Protein AF-A0A443L6I3-F1 (afdb_monomer_lite)

pLDDT: mean 90.8, std 10.79, range [39.16, 97.94]

Secondary structure (DSSP, 8-state):
-PPP-EEEEEEEETTEEEEEEE-TTTTSSEEEEEGGG-TT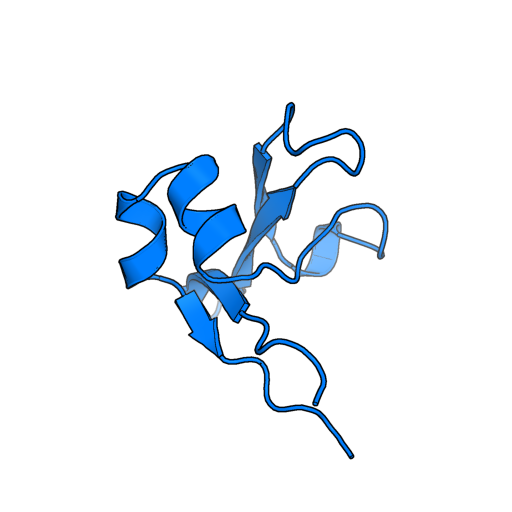SSB--B-HHHHHHHHGGGGGGEEEPP---

InterPro domains:
  IPR012865 Protein of unknown function DUF1642 [PF07852] (3-66)

Organism: NCBI:txid1358

Structure (mmCIF, N/CA/C/O backbone):
data_AF-A0A443L6I3-F1
#
_entry.id   AF-A0A443L6I3-F1
#
loop_
_atom_site.group_PDB
_atom_site.id
_atom_site.type_symbol
_atom_site.label_atom_id
_atom_site.label_alt_id
_atom_site.label_comp_id
_atom_site.label_asym_id
_atom_site.label_entity_id
_atom_site.label_seq_id
_atom_site.pdbx_PDB_ins_code
_atom_site.Cartn_x
_atom_site.Cartn_y
_atom_site.Cartn_z
_atom_site.occupancy
_atom_site.B_iso_or_equiv
_atom_site.auth_seq_id
_atom_site.auth_comp_id
_atom_site.auth_asym_id
_atom_site.auth_atom_id
_atom_site.pdbx_PDB_model_num
ATOM 1 N N . MET A 1 1 ? -4.630 -1.304 21.292 1.00 59.09 1 MET A N 1
ATOM 2 C CA . MET A 1 1 ? -4.540 -2.181 20.110 1.00 59.09 1 MET A CA 1
ATOM 3 C C . MET A 1 1 ? -4.066 -1.295 18.985 1.00 59.09 1 MET A C 1
ATOM 5 O O . MET A 1 1 ? -4.681 -0.251 18.797 1.00 59.09 1 MET A O 1
ATOM 9 N N . SER A 1 2 ? -2.945 -1.629 18.351 1.00 76.69 2 SER A N 1
ATOM 10 C CA . SER A 1 2 ? -2.527 -0.939 17.131 1.00 76.69 2 SER A C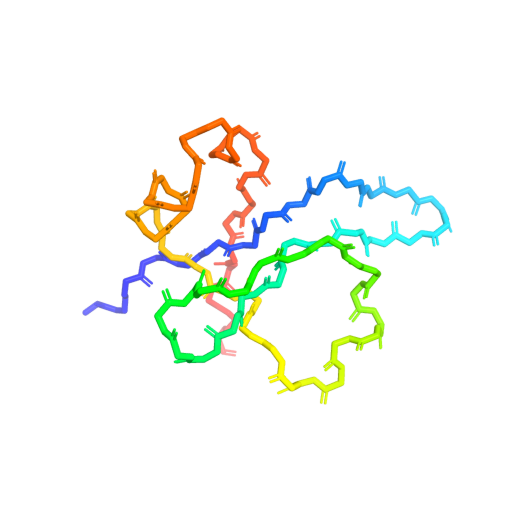A 1
ATOM 11 C C . SER A 1 2 ? -3.608 -1.136 16.069 1.00 76.69 2 SER A C 1
ATOM 13 O O . SER A 1 2 ? -4.256 -2.184 16.026 1.00 76.69 2 SER A O 1
ATOM 15 N N . GLU A 1 3 ? -3.878 -0.099 15.283 1.00 86.00 3 GLU A N 1
ATOM 16 C CA . GLU A 1 3 ? -4.842 -0.191 14.192 1.00 86.00 3 GLU A CA 1
ATOM 17 C C . GLU A 1 3 ? -4.276 -1.090 13.090 1.00 86.00 3 GLU A C 1
ATOM 19 O O . GLU A 1 3 ? -3.102 -0.965 12.743 1.00 86.00 3 GLU A O 1
ATOM 24 N N . LYS A 1 4 ? -5.099 -2.002 12.557 1.00 93.44 4 LYS A N 1
ATOM 25 C CA . LYS A 1 4 ? -4.660 -2.968 11.547 1.00 93.44 4 LYS A CA 1
ATOM 26 C C . LYS A 1 4 ? -4.188 -2.241 10.285 1.00 93.44 4 LYS A C 1
ATOM 28 O O . LYS A 1 4 ? -4.923 -1.414 9.739 1.00 93.44 4 LYS A O 1
ATOM 33 N N . LYS A 1 5 ? -2.980 -2.573 9.828 1.00 95.75 5 LYS A N 1
ATOM 34 C CA . LYS A 1 5 ? -2.352 -1.991 8.639 1.00 95.75 5 LYS A CA 1
ATOM 35 C C . LYS A 1 5 ? -2.356 -2.961 7.461 1.00 95.75 5 LYS A C 1
ATOM 37 O O . LYS A 1 5 ? -2.427 -4.179 7.627 1.00 95.75 5 LYS A O 1
ATOM 42 N N . TYR A 1 6 ? -2.294 -2.378 6.274 1.00 97.25 6 TYR A N 1
ATOM 43 C CA . TYR A 1 6 ? -2.329 -3.060 4.994 1.00 97.25 6 TYR A CA 1
ATOM 44 C C . TYR A 1 6 ? -1.305 -2.436 4.050 1.00 97.25 6 TYR A C 1
ATOM 46 O O . TYR A 1 6 ? -1.093 -1.222 4.072 1.00 97.25 6 TYR A O 1
ATOM 54 N N . GLU A 1 7 ? -0.731 -3.267 3.194 1.00 97.31 7 GLU A N 1
ATOM 55 C CA . GLU A 1 7 ? -0.092 -2.849 1.947 1.00 97.31 7 GLU A CA 1
ATOM 56 C C . GLU A 1 7 ? -1.117 -2.962 0.819 1.00 97.31 7 GLU A C 1
ATOM 58 O O . GLU A 1 7 ? -2.031 -3.783 0.890 1.00 97.31 7 GLU A O 1
ATOM 63 N N . VAL A 1 8 ? -0.993 -2.153 -0.230 1.00 97.81 8 VAL A N 1
ATOM 64 C CA . VAL A 1 8 ? -1.868 -2.249 -1.408 1.00 97.81 8 VAL A CA 1
ATOM 65 C C . VAL A 1 8 ? -1.034 -2.759 -2.574 1.00 97.81 8 VAL A C 1
ATOM 67 O O . VAL A 1 8 ? -0.220 -2.015 -3.119 1.00 97.81 8 VAL A O 1
ATOM 70 N N . GLU A 1 9 ? -1.225 -4.027 -2.930 1.00 97.56 9 GLU A N 1
ATOM 71 C CA . GLU A 1 9 ? -0.389 -4.764 -3.882 1.00 97.56 9 GLU A CA 1
ATOM 72 C C . GLU A 1 9 ? -1.059 -4.841 -5.259 1.00 97.56 9 GLU A C 1
ATOM 74 O O . GLU A 1 9 ? -1.980 -5.625 -5.486 1.00 97.56 9 GLU A O 1
ATOM 79 N N . PHE A 1 10 ? -0.604 -4.010 -6.199 1.00 96.50 10 PHE A N 1
ATOM 80 C CA . PHE A 1 10 ? -1.177 -3.962 -7.549 1.00 96.50 10 PHE A CA 1
ATOM 81 C C . PHE A 1 10 ? -0.640 -5.060 -8.465 1.00 96.50 10 PHE A C 1
ATOM 83 O O . PHE A 1 10 ? -1.347 -5.508 -9.370 1.00 96.50 10 PHE A O 1
ATOM 90 N N . LEU A 1 11 ? 0.609 -5.475 -8.255 1.00 95.94 11 LEU A N 1
ATOM 91 C CA . LEU A 1 11 ? 1.245 -6.551 -9.002 1.00 95.94 11 LEU A CA 1
ATOM 92 C C . LEU A 1 11 ? 2.265 -7.255 -8.113 1.00 95.94 11 LEU A C 1
ATOM 94 O O . LEU A 1 11 ? 3.028 -6.597 -7.412 1.00 95.94 11 LEU A O 1
ATOM 98 N N . ASN A 1 12 ? 2.285 -8.580 -8.181 1.00 95.31 12 ASN A N 1
ATOM 99 C CA . ASN A 1 12 ? 3.271 -9.422 -7.521 1.00 95.31 12 ASN A CA 1
ATOM 100 C C . ASN A 1 12 ? 3.536 -10.636 -8.407 1.00 95.31 12 ASN A C 1
ATOM 102 O O . ASN A 1 12 ? 2.657 -11.478 -8.614 1.00 95.31 12 ASN A O 1
ATOM 106 N N . ASN A 1 13 ? 4.713 -10.658 -9.017 1.00 94.38 13 ASN A N 1
ATOM 107 C CA . ASN A 1 13 ? 5.150 -11.692 -9.946 1.00 94.38 13 ASN A CA 1
ATOM 108 C C . ASN A 1 13 ? 6.677 -11.867 -9.864 1.00 94.38 13 ASN A C 1
ATOM 110 O O . ASN A 1 13 ? 7.333 -11.281 -9.006 1.00 94.38 13 ASN A O 1
ATOM 114 N N . ASP A 1 14 ? 7.248 -12.671 -10.764 1.00 94.81 14 ASP A N 1
ATOM 115 C CA . ASP A 1 14 ? 8.694 -12.921 -10.815 1.00 94.81 14 ASP A CA 1
ATOM 116 C C . ASP A 1 14 ? 9.542 -11.659 -11.085 1.00 94.81 14 ASP A C 1
ATOM 118 O O . ASP A 1 14 ? 10.728 -11.650 -10.761 1.00 94.81 14 ASP A O 1
ATOM 122 N N . ASP A 1 15 ? 8.953 -10.598 -11.651 1.00 90.88 15 ASP A N 1
ATOM 123 C CA . ASP A 1 15 ? 9.610 -9.307 -11.901 1.00 90.88 15 ASP A CA 1
ATOM 124 C C . ASP A 1 15 ? 9.555 -8.359 -10.687 1.00 90.88 15 ASP A C 1
ATOM 126 O O . ASP A 1 15 ? 10.185 -7.305 -10.716 1.00 90.88 15 ASP A O 1
ATOM 130 N N . GLY A 1 16 ? 8.826 -8.717 -9.622 1.00 94.06 16 GLY A N 1
ATOM 131 C CA . GLY A 1 16 ? 8.784 -7.974 -8.362 1.00 94.06 16 GLY A CA 1
ATOM 132 C C . GLY A 1 16 ? 7.379 -7.597 -7.885 1.00 94.06 16 GLY A C 1
ATOM 133 O O . GLY A 1 16 ? 6.353 -8.002 -8.443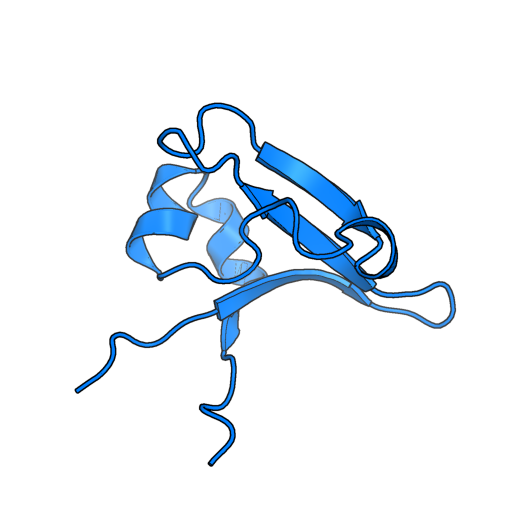 1.00 94.06 16 GLY A O 1
ATOM 134 N N . ARG A 1 17 ? 7.342 -6.807 -6.804 1.00 96.56 17 ARG A N 1
ATOM 135 C CA . ARG A 1 17 ? 6.116 -6.310 -6.160 1.00 96.56 17 ARG A CA 1
ATOM 136 C C . ARG A 1 17 ? 5.941 -4.824 -6.434 1.00 96.56 17 ARG A C 1
ATOM 138 O O . ARG A 1 17 ? 6.843 -4.045 -6.150 1.00 96.56 17 ARG A O 1
ATOM 145 N N . PHE A 1 18 ? 4.777 -4.431 -6.941 1.00 97.25 18 PHE A N 1
ATOM 146 C CA . PHE A 1 18 ? 4.389 -3.033 -7.135 1.00 97.25 18 PHE A CA 1
ATOM 147 C C . PHE A 1 18 ? 3.321 -2.647 -6.116 1.00 97.25 18 PHE A C 1
ATOM 149 O O . PHE A 1 18 ? 2.228 -3.226 -6.099 1.00 97.25 18 PHE A O 1
ATOM 156 N N . LEU A 1 19 ? 3.634 -1.649 -5.293 1.00 97.81 19 LEU A N 1
ATOM 157 C CA . LEU A 1 19 ? 2.815 -1.233 -4.159 1.00 97.81 19 LEU A CA 1
ATOM 158 C C . LEU A 1 19 ? 2.317 0.204 -4.324 1.00 97.81 19 LEU A C 1
ATOM 160 O O . LEU A 1 19 ? 2.910 1.005 -5.046 1.00 97.81 19 LEU A O 1
ATOM 164 N N . LEU A 1 20 ? 1.227 0.538 -3.631 1.00 97.44 20 LEU A N 1
ATOM 165 C CA . LEU A 1 20 ? 0.836 1.930 -3.414 1.00 97.44 20 LEU A CA 1
ATOM 166 C C . LEU A 1 20 ? 1.814 2.608 -2.455 1.00 97.44 20 LEU A C 1
ATOM 168 O O . LEU A 1 20 ? 2.010 2.136 -1.335 1.00 97.44 20 LEU A O 1
ATOM 172 N N . PHE A 1 21 ? 2.306 3.776 -2.848 1.00 96.62 21 PHE A N 1
ATOM 173 C CA . PHE A 1 21 ? 3.030 4.684 -1.971 1.00 96.62 21 PHE A CA 1
ATOM 174 C C . PHE A 1 21 ? 2.272 5.987 -1.783 1.00 96.62 21 PHE A C 1
ATOM 176 O O . PHE A 1 21 ? 1.680 6.527 -2.720 1.00 96.62 21 PHE A O 1
ATOM 183 N N . GLY A 1 22 ? 2.289 6.483 -0.548 1.00 94.44 22 GLY A N 1
ATOM 184 C CA . GLY A 1 22 ? 1.625 7.712 -0.142 1.00 94.44 22 GLY A CA 1
ATOM 185 C C . GLY A 1 22 ? 2.618 8.749 0.366 1.00 94.44 22 GLY A C 1
ATOM 186 O O . GLY A 1 22 ? 3.509 8.449 1.163 1.00 94.44 22 GLY A O 1
ATOM 187 N N . GLY A 1 23 ? 2.435 9.99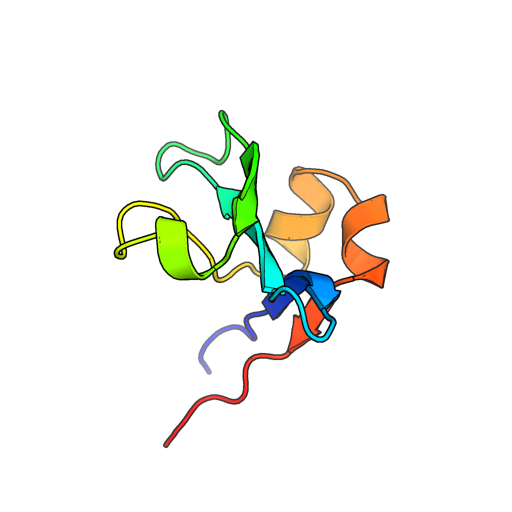5 -0.066 1.00 89.00 23 GLY A N 1
ATOM 188 C CA . GLY A 1 23 ? 3.122 11.148 0.498 1.00 89.00 23 GLY A CA 1
ATOM 189 C C . GLY A 1 23 ? 2.744 11.372 1.962 1.00 89.00 23 GLY A C 1
ATOM 190 O O . GLY A 1 23 ? 1.569 11.329 2.328 1.00 89.00 23 GLY A O 1
ATOM 191 N N . LEU A 1 24 ? 3.744 11.695 2.787 1.00 76.31 24 LEU A N 1
ATOM 192 C CA . LEU A 1 24 ? 3.587 11.941 4.229 1.00 76.31 24 LEU A CA 1
ATOM 193 C C . LEU A 1 24 ? 2.695 13.160 4.551 1.00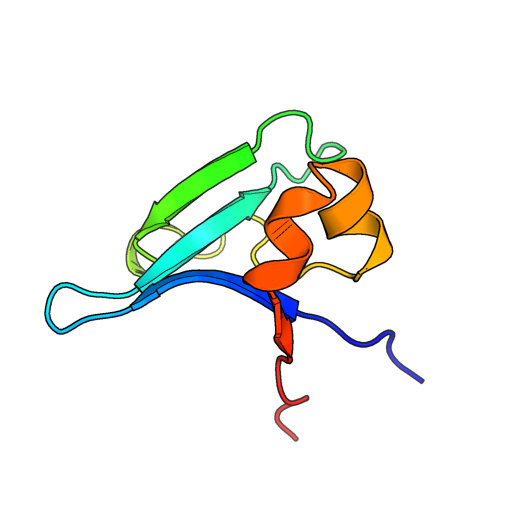 76.31 24 LEU A C 1
ATOM 195 O O . LEU A 1 24 ? 2.210 13.304 5.670 1.00 76.31 24 LEU A O 1
ATOM 199 N N . ALA A 1 25 ? 2.458 14.046 3.577 1.00 77.56 25 ALA A N 1
ATOM 200 C CA . ALA A 1 25 ? 1.572 15.202 3.702 1.00 77.56 25 ALA A CA 1
ATOM 201 C C . ALA A 1 25 ? 0.146 14.877 3.215 1.00 77.56 25 ALA A C 1
ATOM 203 O O . ALA A 1 25 ? -0.293 15.363 2.175 1.00 77.56 25 ALA A O 1
ATOM 204 N N . ASN A 1 26 ? -0.594 14.079 3.992 1.00 72.69 26 ASN A N 1
ATOM 205 C CA . ASN A 1 26 ? -2.011 13.748 3.754 1.00 72.69 26 ASN A CA 1
ATOM 206 C C . ASN A 1 26 ? -2.308 13.046 2.417 1.00 72.69 26 ASN A C 1
ATOM 208 O O . ASN A 1 26 ? -3.363 13.289 1.834 1.00 72.69 26 ASN A O 1
ATOM 212 N N . TYR A 1 27 ? -1.401 12.207 1.906 1.00 80.00 27 TYR A N 1
ATOM 213 C CA . TYR A 1 27 ? -1.651 11.424 0.685 1.00 80.00 27 TYR A CA 1
ATOM 214 C C . TYR A 1 27 ? -1.985 12.279 -0.553 1.00 80.00 27 TYR A C 1
ATOM 216 O O . TYR A 1 27 ? -2.620 11.809 -1.491 1.00 80.00 27 TYR A O 1
ATOM 224 N N . HIS A 1 28 ? -1.553 13.548 -0.571 1.00 76.56 28 HIS A N 1
ATOM 225 C CA . HIS A 1 28 ? -1.732 14.446 -1.720 1.00 76.56 28 HIS A CA 1
ATOM 226 C C . HIS A 1 28 ? -1.035 13.929 -2.985 1.00 76.56 28 HIS A C 1
ATOM 228 O O . HIS A 1 28 ? -1.442 14.251 -4.100 1.00 76.56 28 HIS A O 1
ATOM 234 N N . GLU A 1 29 ? 0.009 13.128 -2.797 1.00 87.12 29 GLU A N 1
ATOM 235 C CA . GLU A 1 29 ? 0.726 12.430 -3.849 1.00 87.12 29 GLU A CA 1
ATOM 236 C C . GLU A 1 29 ? 0.650 10.936 -3.544 1.00 87.12 29 GLU A C 1
ATOM 238 O O . GLU A 1 29 ? 1.098 10.483 -2.487 1.00 87.12 29 GLU A O 1
ATOM 243 N N . CYS A 1 30 ? 0.049 10.183 -4.462 1.00 93.81 30 CYS A N 1
ATOM 244 C CA . CYS A 1 30 ? 0.025 8.731 -4.428 1.00 93.81 30 CYS A CA 1
ATOM 245 C C . CYS A 1 30 ? 0.449 8.192 -5.785 1.00 93.81 30 CYS A C 1
ATOM 247 O O . CYS A 1 30 ? -0.006 8.677 -6.823 1.00 93.81 30 CYS A O 1
ATOM 249 N N . PHE A 1 31 ? 1.303 7.181 -5.776 1.00 94.75 31 PHE A N 1
ATOM 250 C CA . PHE A 1 31 ? 1.780 6.533 -6.988 1.00 94.75 31 PHE A CA 1
ATOM 251 C C . PHE A 1 31 ? 2.035 5.052 -6.726 1.00 94.75 31 PHE A C 1
ATOM 253 O O . PHE A 1 31 ? 2.065 4.605 -5.581 1.00 94.75 31 PHE A O 1
ATOM 260 N N . ILE A 1 32 ? 2.157 4.296 -7.811 1.00 95.44 32 ILE A N 1
ATOM 261 C CA . ILE A 1 32 ? 2.438 2.865 -7.785 1.00 95.44 32 ILE A CA 1
ATOM 262 C C . ILE A 1 32 ? 3.851 2.690 -8.314 1.00 95.44 32 ILE A C 1
ATOM 264 O O . ILE A 1 32 ? 4.151 3.172 -9.405 1.00 95.44 32 ILE A O 1
ATOM 268 N N . GLU A 1 33 ? 4.702 2.022 -7.550 1.00 96.06 33 GLU A N 1
ATOM 269 C CA . GLU A 1 33 ? 6.099 1.787 -7.911 1.00 96.06 33 GLU A CA 1
ATOM 270 C C . GLU A 1 33 ? 6.571 0.458 -7.308 1.00 96.06 33 GLU A C 1
ATOM 272 O O . GLU A 1 33 ? 5.912 -0.098 -6.423 1.00 96.06 33 GLU A O 1
ATOM 277 N N . GLN A 1 34 ? 7.683 -0.077 -7.810 1.00 96.44 34 GLN A N 1
ATOM 278 C CA . GLN A 1 34 ? 8.294 -1.277 -7.244 1.00 96.44 34 GLN A CA 1
ATOM 279 C C . GLN A 1 34 ? 8.692 -1.064 -5.782 1.00 96.44 34 GLN A C 1
ATOM 281 O O . GLN A 1 34 ? 9.227 -0.017 -5.419 1.00 96.44 34 GLN A O 1
ATOM 286 N N . GLU A 1 35 ? 8.466 -2.082 -4.954 1.00 95.31 35 GLU A N 1
ATOM 287 C CA . GLU A 1 35 ? 8.766 -2.072 -3.520 1.00 95.31 35 GLU A CA 1
ATOM 288 C C . GLU A 1 35 ? 10.219 -1.677 -3.225 1.00 95.31 35 GLU A C 1
ATOM 290 O O . GLU A 1 35 ? 10.477 -0.873 -2.326 1.00 95.31 35 GLU A O 1
ATOM 295 N N . GLU A 1 36 ? 11.161 -2.174 -4.029 1.00 94.31 36 GLU A N 1
ATOM 296 C CA . GLU A 1 36 ? 12.592 -1.895 -3.877 1.00 94.31 36 GLU A CA 1
ATOM 297 C C . GLU A 1 36 ? 12.950 -0.404 -3.993 1.00 94.31 36 GLU A C 1
ATOM 299 O O . GLU A 1 36 ? 13.937 0.033 -3.404 1.00 94.31 36 GLU A O 1
ATOM 304 N N . ASN A 1 37 ? 12.119 0.392 -4.674 1.00 94.44 37 ASN A N 1
ATOM 305 C CA . ASN A 1 37 ? 12.357 1.817 -4.904 1.00 94.44 37 ASN A CA 1
ATOM 306 C C . ASN A 1 37 ? 11.862 2.714 -3.757 1.00 94.44 37 ASN A C 1
ATOM 308 O O . ASN A 1 37 ? 12.059 3.928 -3.809 1.00 94.44 37 ASN A O 1
ATOM 312 N N . ASN A 1 38 ? 11.197 2.168 -2.730 1.00 91.56 38 ASN A N 1
ATOM 313 C CA . ASN A 1 38 ? 10.681 2.992 -1.636 1.00 91.56 38 ASN A CA 1
ATOM 314 C C . ASN A 1 38 ? 11.815 3.555 -0.758 1.00 91.56 38 ASN A C 1
ATOM 316 O O . ASN A 1 38 ? 11.710 4.680 -0.276 1.00 91.56 38 ASN A O 1
ATOM 320 N N . GLU A 1 39 ? 12.883 2.781 -0.516 1.00 88.62 39 GLU A N 1
ATOM 321 C CA . GLU A 1 39 ? 14.020 3.116 0.375 1.00 88.62 39 GLU A CA 1
ATOM 322 C C . GLU A 1 39 ? 13.616 3.711 1.757 1.00 88.62 39 GLU A C 1
ATOM 324 O O . GLU A 1 39 ? 14.431 4.308 2.460 1.00 88.62 39 GLU A O 1
ATOM 329 N N . GLY A 1 40 ? 12.354 3.540 2.179 1.00 87.62 40 GLY A N 1
ATOM 330 C CA . GLY A 1 40 ? 11.776 4.123 3.396 1.00 87.62 40 GLY A CA 1
ATOM 331 C C . GLY A 1 40 ? 11.330 5.591 3.294 1.00 87.62 40 GLY A C 1
ATOM 332 O O . GLY A 1 40 ? 10.999 6.185 4.321 1.00 87.62 40 GLY A O 1
ATOM 333 N N . TYR A 1 41 ? 11.313 6.194 2.102 1.00 88.31 41 TYR A N 1
ATOM 334 C CA . TYR A 1 41 ? 10.924 7.597 1.906 1.00 88.31 41 TYR A CA 1
ATOM 335 C C . TYR A 1 41 ? 9.411 7.825 1.897 1.00 88.31 41 TYR A C 1
ATOM 337 O O . TYR A 1 41 ? 8.958 8.912 2.270 1.00 88.31 41 TYR A O 1
ATOM 345 N N . TRP A 1 42 ? 8.631 6.825 1.486 1.00 93.44 42 TRP A N 1
ATOM 346 C CA . TRP A 1 42 ? 7.189 6.943 1.308 1.00 93.44 42 TRP A CA 1
ATOM 347 C C . TRP A 1 42 ? 6.421 5.989 2.214 1.00 93.44 42 TRP A C 1
ATOM 349 O O . TRP A 1 42 ? 6.891 4.914 2.598 1.00 93.44 42 TRP A O 1
ATOM 359 N N . GLN A 1 43 ? 5.199 6.389 2.563 1.00 93.81 43 GLN A N 1
ATOM 360 C CA . GLN A 1 43 ? 4.327 5.550 3.366 1.00 93.81 43 GLN A CA 1
ATOM 361 C C . GLN A 1 43 ? 3.836 4.363 2.536 1.00 93.81 43 GLN A C 1
ATOM 363 O O . GLN A 1 43 ? 3.258 4.548 1.469 1.00 93.81 43 GLN A O 1
ATOM 368 N N . GLN A 1 44 ? 4.053 3.163 3.070 1.00 95.06 44 GLN A N 1
ATOM 369 C CA . GLN A 1 44 ? 3.671 1.874 2.478 1.00 95.06 44 GLN A CA 1
ATOM 370 C C . GLN A 1 44 ? 2.513 1.201 3.232 1.00 95.06 44 GLN A C 1
ATOM 372 O O . GLN A 1 44 ? 1.793 0.375 2.678 1.00 95.06 44 GLN A O 1
ATOM 377 N N . TYR A 1 45 ? 2.308 1.586 4.495 1.00 94.69 45 TYR A N 1
ATOM 378 C CA . TYR A 1 45 ? 1.342 0.967 5.396 1.00 94.69 45 TYR A CA 1
ATOM 379 C C . TYR A 1 45 ? 0.138 1.874 5.619 1.00 94.69 45 TYR A C 1
ATOM 381 O O . TYR A 1 45 ? 0.264 2.969 6.176 1.00 94.69 45 TYR A O 1
ATOM 389 N N . PHE A 1 46 ? -1.040 1.391 5.249 1.00 9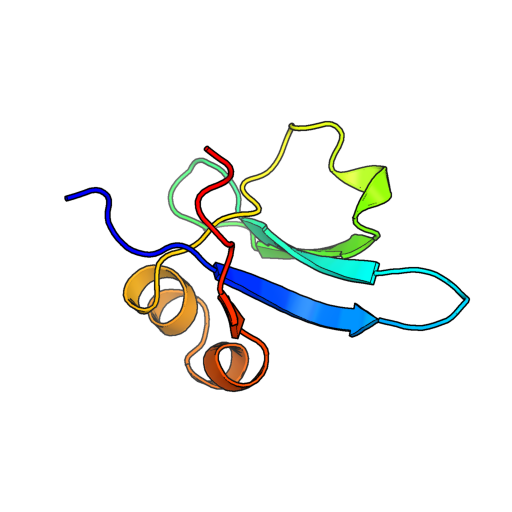4.81 46 PHE A N 1
ATOM 390 C CA . PHE A 1 46 ? -2.282 2.154 5.292 1.00 94.81 46 PHE A CA 1
ATOM 391 C C . PHE A 1 46 ? -3.343 1.443 6.119 1.00 94.81 46 PHE A C 1
ATOM 393 O O . PHE A 1 46 ? -3.336 0.225 6.282 1.00 94.81 46 PHE A O 1
ATOM 400 N N . THR A 1 47 ? -4.278 2.211 6.650 1.00 95.56 47 THR A N 1
ATOM 401 C CA . THR A 1 47 ? -5.505 1.694 7.256 1.00 95.56 47 THR A CA 1
ATOM 402 C C . THR A 1 47 ? -6.556 1.519 6.166 1.00 95.56 47 THR A C 1
ATOM 404 O O . THR A 1 47 ? -6.463 2.111 5.089 1.00 95.56 47 THR A O 1
ATOM 407 N N . GLU A 1 48 ? -7.607 0.746 6.437 1.00 96.44 48 GLU A N 1
ATOM 408 C CA . GLU A 1 48 ? -8.737 0.623 5.504 1.00 96.44 48 GLU A CA 1
ATOM 409 C C . GLU A 1 48 ? -9.334 1.996 5.141 1.00 96.44 48 GLU A C 1
ATOM 411 O O . GLU A 1 48 ? -9.657 2.253 3.981 1.00 96.44 48 GLU A O 1
ATOM 416 N N . GLN A 1 49 ? -9.452 2.895 6.124 1.00 95.12 49 GLN A N 1
ATOM 417 C CA . GLN A 1 49 ? -9.998 4.232 5.907 1.00 95.12 49 GLN A CA 1
ATOM 418 C C . GLN A 1 49 ? -9.080 5.091 5.033 1.00 95.12 49 GLN A C 1
ATOM 420 O O . GLN A 1 49 ? -9.577 5.820 4.175 1.00 95.12 49 GLN A O 1
ATOM 425 N N . GLU A 1 50 ? -7.762 5.003 5.222 1.00 94.88 50 GLU A N 1
ATOM 426 C CA . GLU A 1 50 ? -6.781 5.712 4.394 1.00 94.88 50 GLU A CA 1
ATOM 427 C C . GLU A 1 50 ? -6.850 5.233 2.942 1.00 94.88 50 GLU A C 1
ATOM 429 O O . GLU A 1 50 ? -6.999 6.057 2.042 1.00 94.88 50 GLU A O 1
ATOM 434 N N . ILE A 1 51 ? -6.872 3.913 2.716 1.00 96.00 51 ILE A N 1
ATOM 435 C CA . ILE A 1 51 ? -6.990 3.329 1.370 1.00 96.00 51 ILE A CA 1
ATOM 436 C C . ILE A 1 51 ? -8.260 3.826 0.681 1.00 96.00 51 ILE A C 1
ATOM 438 O O . ILE A 1 51 ? -8.201 4.331 -0.437 1.00 96.00 51 ILE A O 1
ATOM 442 N N . LYS A 1 52 ? -9.407 3.746 1.364 1.00 95.56 52 LYS A N 1
ATOM 443 C CA . LYS A 1 52 ? -10.696 4.187 0.813 1.00 95.56 52 LYS A CA 1
ATOM 444 C C . LYS A 1 52 ? -10.785 5.696 0.591 1.00 95.56 52 LYS A C 1
ATOM 446 O O . LYS A 1 52 ? -11.557 6.126 -0.261 1.00 95.56 52 LYS A O 1
ATOM 451 N N . SER A 1 53 ? -10.021 6.489 1.345 1.00 94.19 53 SER A N 1
ATOM 452 C CA . SER A 1 53 ? -9.955 7.944 1.161 1.00 94.19 53 SER A CA 1
ATOM 453 C C . SER A 1 53 ? -9.092 8.333 -0.041 1.00 94.19 53 SER A C 1
ATOM 455 O O . SER A 1 53 ? -9.361 9.363 -0.653 1.00 94.19 53 SER A O 1
ATOM 457 N N . ILE A 1 54 ? -8.093 7.511 -0.388 1.00 94.19 54 ILE A N 1
ATOM 458 C CA . ILE A 1 54 ? -7.329 7.632 -1.637 1.00 94.19 54 ILE A CA 1
ATOM 459 C C . ILE A 1 54 ? -8.216 7.189 -2.808 1.00 94.19 54 ILE A C 1
ATOM 461 O O . ILE A 1 54 ? -8.500 7.982 -3.704 1.00 94.19 54 ILE A O 1
ATOM 465 N N . ASP A 1 55 ? -8.675 5.934 -2.788 1.00 95.38 55 ASP A N 1
ATOM 466 C CA . ASP A 1 55 ? -9.644 5.377 -3.734 1.00 95.38 55 ASP A CA 1
ATOM 467 C C . ASP A 1 55 ? -10.238 4.063 -3.191 1.00 95.38 55 ASP A C 1
ATOM 469 O O . ASP A 1 55 ? -9.517 3.095 -2.945 1.00 95.38 55 ASP A O 1
ATOM 473 N N . GLU A 1 56 ? -11.566 3.976 -3.052 1.00 97.06 56 GLU A N 1
ATOM 474 C CA . GLU A 1 56 ? -12.246 2.758 -2.573 1.00 97.06 56 GLU A CA 1
ATOM 475 C C . GLU A 1 56 ? -11.889 1.506 -3.389 1.00 97.06 56 GLU A C 1
ATOM 477 O O . GLU A 1 56 ? -11.807 0.405 -2.839 1.00 97.06 56 GLU A O 1
ATOM 482 N N . ARG A 1 57 ? -11.617 1.656 -4.690 1.00 97.38 57 ARG A N 1
ATOM 483 C CA . ARG A 1 57 ? -11.276 0.531 -5.569 1.00 97.38 57 ARG A CA 1
ATOM 484 C C . ARG A 1 57 ? -9.959 -0.122 -5.175 1.00 97.38 57 ARG A C 1
ATOM 486 O O . ARG A 1 57 ? -9.758 -1.280 -5.523 1.00 97.38 57 ARG A O 1
ATOM 493 N N . TYR A 1 58 ? -9.077 0.571 -4.460 1.00 97.44 58 TYR A N 1
ATOM 494 C CA . TYR A 1 58 ? -7.797 0.011 -4.031 1.00 97.44 58 TYR A CA 1
ATOM 495 C C . TYR A 1 58 ? -7.938 -1.002 -2.899 1.00 97.44 58 TYR A C 1
ATOM 497 O O . TYR A 1 58 ? -7.067 -1.848 -2.717 1.00 97.44 58 TYR A O 1
ATOM 505 N N . TRP A 1 59 ? -9.075 -1.001 -2.198 1.00 97.94 59 TRP A N 1
ATOM 506 C CA . TRP A 1 59 ? -9.338 -1.946 -1.118 1.00 97.94 59 TRP A CA 1
ATOM 507 C C . TRP A 1 59 ? -9.284 -3.415 -1.562 1.00 97.94 59 TRP A C 1
ATOM 509 O O . TRP A 1 59 ? -8.882 -4.277 -0.789 1.00 97.94 59 TRP A O 1
ATOM 519 N N . GLN A 1 60 ? -9.626 -3.712 -2.820 1.00 97.69 60 GLN A N 1
ATOM 520 C CA . GLN A 1 60 ? -9.563 -5.082 -3.347 1.00 97.69 60 GLN A CA 1
ATOM 521 C C . GLN A 1 60 ? -8.130 -5.640 -3.443 1.00 97.69 60 GLN A C 1
ATOM 523 O O . GLN A 1 60 ? -7.964 -6.849 -3.566 1.00 97.69 60 GLN A O 1
ATOM 528 N N . PHE A 1 61 ? -7.121 -4.766 -3.391 1.00 97.75 61 PHE A N 1
ATOM 529 C CA . PHE A 1 61 ? -5.698 -5.102 -3.452 1.00 97.75 61 PHE A CA 1
ATOM 530 C C . PHE A 1 61 ? -5.020 -5.030 -2.072 1.00 97.75 61 PHE A C 1
ATOM 532 O O . PHE A 1 61 ? -3.803 -5.170 -1.977 1.00 97.75 61 PHE A O 1
ATOM 539 N N . ALA A 1 62 ? -5.781 -4.763 -1.004 1.00 97.75 62 ALA A N 1
ATOM 540 C CA . ALA A 1 62 ? -5.240 -4.602 0.338 1.00 97.75 62 ALA A CA 1
ATOM 541 C C . ALA A 1 62 ? -4.822 -5.955 0.935 1.00 97.75 62 ALA A C 1
ATOM 543 O O . ALA A 1 62 ? -5.657 -6.829 1.185 1.00 97.75 62 ALA A O 1
ATOM 544 N N . VAL A 1 63 ? -3.531 -6.104 1.217 1.00 97.00 63 VAL A N 1
ATOM 545 C CA . VAL A 1 63 ? -2.939 -7.268 1.876 1.00 97.00 63 VAL A CA 1
ATOM 546 C C . VAL A 1 63 ? -2.658 -6.897 3.332 1.00 97.00 63 VAL A C 1
ATOM 548 O O . VAL A 1 63 ? -1.969 -5.907 3.582 1.00 97.00 63 VAL A O 1
ATOM 551 N N . PRO A 1 64 ? -3.220 -7.620 4.319 1.00 95.88 64 PRO A N 1
ATOM 552 C CA . PRO A 1 64 ? -2.967 -7.324 5.721 1.00 95.88 64 PRO A CA 1
ATOM 553 C C . PRO A 1 64 ? -1.490 -7.542 6.038 1.00 95.88 64 PRO A C 1
ATOM 555 O O . PRO A 1 64 ? -0.945 -8.600 5.735 1.00 95.88 64 PRO A O 1
ATOM 558 N N . VAL A 1 65 ? -0.873 -6.563 6.692 1.00 92.94 65 VAL A N 1
ATOM 559 C CA . VAL A 1 65 ? 0.477 -6.728 7.231 1.00 92.94 65 VAL A CA 1
ATOM 560 C C . VAL A 1 65 ? 0.343 -7.470 8.546 1.00 92.94 65 VAL A C 1
ATOM 562 O O . VAL A 1 65 ? -0.398 -7.040 9.435 1.00 92.94 65 VAL A O 1
ATOM 565 N N . GLU A 1 66 ? 0.994 -8.623 8.652 1.00 85.50 66 GLU A N 1
ATOM 566 C CA . GLU A 1 66 ? 1.126 -9.291 9.939 1.00 85.50 66 GLU A CA 1
ATOM 567 C C . GLU A 1 66 ? 1.981 -8.385 10.831 1.00 85.50 66 GLU A C 1
ATOM 569 O O . GLU A 1 66 ? 3.070 -7.978 10.424 1.00 85.50 66 GLU A O 1
ATOM 574 N N . ASP A 1 67 ? 1.475 -8.018 12.015 1.00 67.25 67 ASP A N 1
ATOM 575 C CA . ASP A 1 67 ? 2.305 -7.427 13.066 1.00 67.25 67 ASP A CA 1
ATOM 576 C C . ASP A 1 67 ? 3.414 -8.450 13.347 1.00 67.25 67 ASP A C 1
ATOM 578 O O . ASP A 1 67 ? 3.192 -9.441 14.042 1.00 67.25 67 ASP A O 1
ATOM 582 N N . GLY A 1 68 ? 4.577 -8.263 12.719 1.00 56.78 68 GLY A N 1
ATOM 583 C CA . GLY A 1 68 ? 5.769 -9.025 13.043 1.00 56.78 68 GLY A CA 1
ATOM 584 C C . GLY A 1 68 ? 6.071 -8.782 14.515 1.00 56.78 68 GLY A C 1
ATOM 585 O O . GLY A 1 68 ? 6.269 -7.633 14.909 1.00 56.78 68 GLY A O 1
ATOM 586 N N . GLU A 1 69 ? 6.018 -9.847 15.315 1.00 39.16 69 GLU A N 1
ATOM 587 C CA . GLU A 1 69 ? 6.430 -9.836 16.725 1.00 39.16 69 GLU A CA 1
ATOM 588 C C . GLU A 1 69 ? 7.831 -9.238 16.923 1.00 39.16 69 GLU A C 1
ATOM 590 O O . GLU A 1 69 ? 8.743 -9.548 16.117 1.00 39.16 69 GLU A O 1
#

Radius of gyration: 11.69 Å; chains: 1; bounding box: 26×28×32 Å

Sequence (69 aa):
MSEKKYEVEFLNNDDGRFLLFGGLANYHECFIEQEENNEGYWQQYFTEQEIKSIDERYWQFAVPVEDGE

Foldseek 3Di:
DPAWKWWQWPDDDPVATWTWWADPPLRPDIDIDGPVPPPVRTDGIDHQVSQVVNPNVSSVRTDTDDPDD